Protein AF-A0A6I2W5H2-F1 (afdb_monomer_lite)

Secondary structure (DSSP, 8-state):
---EEEEEEEEEEE---SSHHHHHH-EEEEEEEEEE---HHHHHH---

Structure (mmCIF, N/CA/C/O backbone):
data_AF-A0A6I2W5H2-F1
#
_entry.id   AF-A0A6I2W5H2-F1
#
loop_
_atom_site.group_PDB
_atom_site.id
_atom_site.type_symbol
_atom_site.label_atom_id
_atom_site.label_alt_id
_atom_site.label_comp_id
_atom_site.label_asym_id
_atom_site.label_entity_id
_atom_site.label_seq_id
_atom_site.pdbx_PDB_ins_code
_atom_site.Cartn_x
_atom_site.Cartn_y
_atom_site.Cartn_z
_atom_site.occupancy
_atom_site.B_iso_or_equiv
_atom_site.auth_seq_id
_atom_site.auth_comp_id
_atom_site.auth_asym_id
_atom_site.auth_atom_id
_atom_site.pdbx_PDB_model_num
ATOM 1 N N . MET A 1 1 ? -20.150 9.184 7.256 1.00 57.25 1 MET A N 1
ATOM 2 C CA . MET A 1 1 ? -18.680 9.042 7.197 1.00 57.25 1 MET A CA 1
ATOM 3 C C . MET A 1 1 ? -18.380 7.558 7.284 1.00 57.25 1 MET A C 1
ATOM 5 O O . MET A 1 1 ? -18.994 6.913 8.121 1.00 57.25 1 MET A O 1
ATOM 9 N N . SER A 1 2 ? -17.580 7.019 6.361 1.00 84.69 2 SER A N 1
ATOM 10 C CA . SER A 1 2 ? -17.115 5.623 6.408 1.00 84.69 2 SER A CA 1
ATOM 11 C C . SER A 1 2 ? -15.874 5.560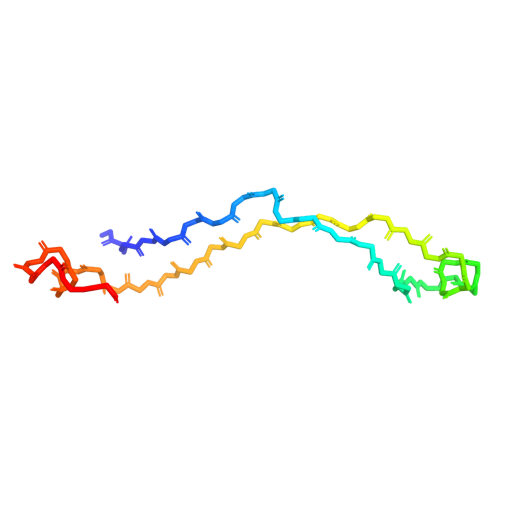 7.287 1.00 84.69 2 SER A C 1
ATOM 13 O O . SER A 1 2 ? -15.036 6.454 7.170 1.00 84.69 2 SER A O 1
ATOM 15 N N . ASP A 1 3 ? -15.741 4.527 8.118 1.00 93.94 3 ASP A N 1
ATOM 16 C CA . ASP A 1 3 ? -14.484 4.281 8.823 1.00 93.94 3 ASP A CA 1
ATOM 17 C C . ASP A 1 3 ? -13.408 3.840 7.812 1.00 93.94 3 ASP A C 1
ATOM 19 O O . ASP A 1 3 ? -13.717 3.375 6.702 1.00 93.94 3 ASP A O 1
ATOM 23 N N . GLN A 1 4 ? -12.139 4.042 8.175 1.00 95.25 4 GLN A N 1
ATOM 24 C CA . GLN A 1 4 ? -10.995 3.688 7.341 1.00 95.25 4 GLN A CA 1
ATOM 25 C C . GLN A 1 4 ? -9.807 3.212 8.180 1.00 95.25 4 GLN A C 1
ATOM 27 O O . GLN A 1 4 ? -9.567 3.718 9.276 1.0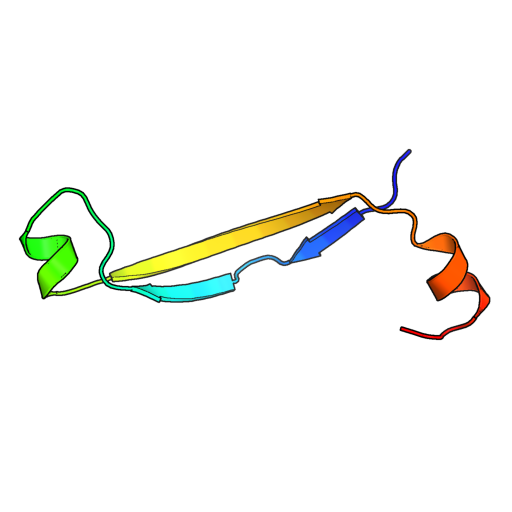0 95.25 4 GLN A O 1
ATOM 32 N N . ILE A 1 5 ? -9.027 2.293 7.615 1.00 95.38 5 ILE A N 1
ATOM 33 C CA . ILE A 1 5 ? -7.702 1.910 8.106 1.00 95.38 5 ILE A CA 1
ATOM 34 C C . ILE A 1 5 ? -6.679 2.392 7.081 1.00 95.38 5 ILE A C 1
ATOM 36 O O . ILE A 1 5 ? -6.739 2.005 5.912 1.00 95.38 5 ILE A O 1
ATOM 40 N N . ALA A 1 6 ? -5.754 3.244 7.519 1.00 97.12 6 ALA A N 1
ATOM 41 C CA . ALA A 1 6 ? -4.669 3.760 6.695 1.00 97.12 6 ALA A CA 1
ATOM 42 C C . ALA A 1 6 ? -3.341 3.130 7.124 1.00 97.12 6 ALA A C 1
ATOM 44 O O . ALA A 1 6 ? -2.963 3.201 8.294 1.00 97.12 6 ALA A O 1
ATOM 45 N N . ILE A 1 7 ? -2.633 2.537 6.166 1.00 97.75 7 ILE A N 1
ATOM 46 C CA . ILE A 1 7 ? -1.281 2.010 6.334 1.00 97.75 7 ILE A CA 1
ATOM 47 C C . ILE A 1 7 ? -0.367 2.851 5.453 1.00 97.75 7 ILE A C 1
ATOM 49 O O . ILE A 1 7 ? -0.503 2.836 4.231 1.00 97.75 7 ILE A O 1
ATOM 53 N N . THR A 1 8 ? 0.544 3.595 6.072 1.00 97.88 8 THR A N 1
ATOM 54 C CA . THR A 1 8 ? 1.438 4.520 5.368 1.00 97.88 8 THR A CA 1
ATOM 55 C C . THR A 1 8 ? 2.888 4.072 5.453 1.00 97.88 8 THR A C 1
ATOM 57 O O . THR A 1 8 ? 3.314 3.550 6.484 1.00 97.88 8 THR A O 1
ATOM 60 N N . GLY A 1 9 ? 3.664 4.337 4.406 1.00 97.25 9 GLY A N 1
ATOM 61 C CA . GLY A 1 9 ? 5.104 4.088 4.387 1.00 97.25 9 GLY A CA 1
ATOM 62 C C . GLY A 1 9 ? 5.479 2.613 4.260 1.00 97.25 9 GLY A C 1
ATOM 63 O O . GLY A 1 9 ? 6.588 2.235 4.646 1.00 97.25 9 GLY A O 1
ATOM 64 N N . ILE A 1 10 ? 4.592 1.774 3.710 1.00 97.56 10 ILE A N 1
ATOM 65 C CA . ILE A 1 10 ? 4.967 0.408 3.330 1.00 97.56 10 ILE A CA 1
ATOM 66 C C . ILE A 1 10 ? 6.106 0.542 2.331 1.00 97.56 10 ILE A C 1
ATOM 68 O O . ILE A 1 10 ? 5.9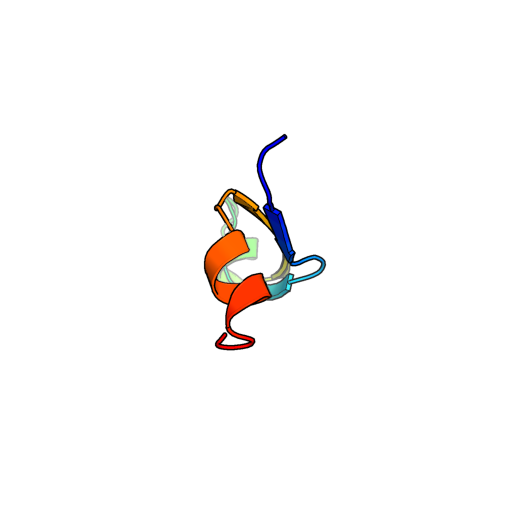58 1.238 1.332 1.00 97.56 10 ILE A O 1
ATOM 72 N N . SER A 1 11 ? 7.237 -0.099 2.601 1.00 97.56 11 SER A N 1
ATOM 73 C CA . SER A 1 11 ? 8.397 -0.069 1.717 1.00 97.56 11 SER A CA 1
ATOM 74 C C . SER A 1 11 ? 8.973 -1.463 1.532 1.00 97.56 11 SER A C 1
ATOM 76 O O . SER A 1 11 ? 8.905 -2.309 2.423 1.00 97.56 11 SER A O 1
ATOM 78 N N . GLY A 1 12 ? 9.519 -1.715 0.348 1.00 97.75 12 GLY A N 1
ATOM 79 C CA . GLY A 1 12 ? 10.126 -2.995 0.011 1.00 97.75 12 GLY A CA 1
ATOM 80 C C . GLY A 1 12 ? 10.936 -2.917 -1.272 1.00 97.75 12 GLY A C 1
ATOM 81 O O . GLY A 1 12 ? 10.724 -2.038 -2.105 1.00 97.75 12 GLY A O 1
ATOM 82 N N . PHE A 1 13 ? 11.874 -3.845 -1.431 1.00 97.94 13 PHE A N 1
ATOM 83 C CA . PHE A 1 13 ? 12.669 -3.959 -2.648 1.00 97.94 13 PHE A CA 1
ATOM 84 C C . PHE A 1 13 ? 11.960 -4.852 -3.670 1.00 97.94 13 PHE A C 1
ATOM 86 O O . PHE A 1 13 ? 11.457 -5.919 -3.314 1.00 97.94 13 PHE A O 1
ATOM 93 N N . GLY A 1 14 ? 11.927 -4.439 -4.936 1.00 96.81 14 GLY A N 1
ATOM 94 C CA . GLY A 1 14 ? 11.249 -5.178 -6.000 1.00 96.81 14 GLY A CA 1
ATOM 95 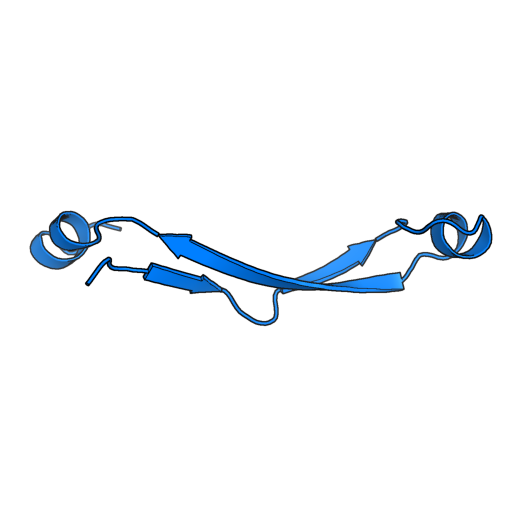C C . GLY A 1 14 ? 11.902 -5.009 -7.368 1.00 96.81 14 GLY A C 1
ATOM 96 O O . GLY A 1 14 ? 12.674 -4.085 -7.599 1.00 96.81 14 GLY A O 1
ATOM 97 N N . HIS A 1 15 ? 11.552 -5.901 -8.292 1.00 96.94 15 HIS A N 1
ATOM 98 C CA . HIS A 1 15 ? 12.075 -5.959 -9.664 1.00 96.94 15 HIS A CA 1
ATOM 99 C C . HIS A 1 15 ? 10.985 -5.610 -10.686 1.00 96.94 15 HIS A C 1
ATOM 101 O O . HIS A 1 15 ? 10.751 -6.320 -11.667 1.00 96.94 15 HIS A O 1
ATOM 107 N N . HIS A 1 16 ? 10.264 -4.527 -10.409 1.00 94.06 16 HIS A N 1
ATOM 108 C CA . HIS A 1 16 ? 9.211 -4.005 -11.271 1.00 94.06 16 HIS A CA 1
ATOM 109 C C . HIS A 1 16 ? 9.706 -2.766 -12.024 1.00 94.06 16 HIS A C 1
ATOM 111 O O . HIS A 1 16 ? 10.565 -2.032 -11.538 1.00 94.06 16 HIS A O 1
ATOM 117 N N . GLY A 1 17 ? 9.169 -2.546 -13.221 1.00 92.12 17 GLY A N 1
ATOM 118 C CA . GLY A 1 17 ? 9.585 -1.460 -14.104 1.00 92.12 17 GLY A CA 1
ATOM 119 C C . GLY A 1 17 ? 9.418 -1.833 -15.573 1.00 92.12 17 GLY A C 1
ATOM 120 O O . GLY A 1 17 ? 9.283 -3.012 -15.916 1.00 92.12 17 GLY A O 1
ATOM 121 N N . VAL A 1 18 ? 9.379 -0.823 -16.438 1.00 96.44 18 VAL A N 1
ATOM 122 C CA . VAL A 1 18 ? 9.240 -0.996 -17.893 1.00 96.44 18 VAL A CA 1
ATOM 123 C C . VAL A 1 18 ? 10.594 -1.322 -18.521 1.00 96.44 18 VAL A C 1
ATOM 125 O O . VAL A 1 18 ? 10.663 -2.086 -19.483 1.00 96.44 18 VAL A O 1
ATOM 128 N N . LEU A 1 19 ? 11.673 -0.769 -17.973 1.00 95.69 19 LEU A N 1
ATOM 129 C CA . LEU A 1 19 ? 13.021 -0.932 -18.490 1.00 95.69 19 LEU A CA 1
ATOM 130 C C . LEU A 1 19 ? 13.626 -2.260 -18.027 1.00 95.69 19 LEU A C 1
ATOM 132 O O . LEU A 1 19 ? 13.431 -2.712 -16.899 1.00 95.69 19 LEU A O 1
ATOM 136 N N . GLU A 1 20 ? 14.434 -2.869 -18.891 1.00 93.62 20 GLU A N 1
ATOM 137 C CA . GLU A 1 20 ? 15.172 -4.093 -18.562 1.00 93.62 20 GLU A CA 1
ATOM 138 C C . GLU A 1 20 ? 16.085 -3.892 -17.343 1.00 93.62 20 GLU A C 1
ATOM 140 O O . GLU A 1 20 ? 16.140 -4.745 -16.459 1.00 93.62 20 GLU A O 1
ATOM 145 N N . SER A 1 21 ? 16.723 -2.723 -17.234 1.00 94.50 21 SER A N 1
ATOM 146 C CA . SER A 1 21 ? 17.571 -2.373 -16.094 1.00 94.50 21 SER A CA 1
ATOM 147 C C . SER A 1 21 ? 16.810 -2.350 -14.767 1.00 94.50 21 SER A C 1
ATOM 149 O O . SER A 1 21 ? 17.373 -2.790 -13.769 1.00 94.50 21 SER A O 1
ATOM 151 N N . GLU A 1 22 ? 15.554 -1.895 -14.741 1.00 94.19 22 GLU A N 1
ATOM 152 C CA . GLU A 1 22 ? 14.716 -1.876 -13.532 1.00 94.19 22 GLU A CA 1
ATOM 153 C C . GLU A 1 22 ? 14.376 -3.296 -13.076 1.00 94.19 22 GLU A C 1
ATOM 155 O O . GLU A 1 22 ? 14.406 -3.610 -11.889 1.00 94.19 22 GLU A O 1
ATOM 160 N N . ARG A 1 23 ? 14.102 -4.187 -14.032 1.00 93.94 23 ARG A N 1
ATOM 161 C CA . ARG A 1 23 ? 13.780 -5.591 -13.753 1.00 93.94 23 ARG A CA 1
ATOM 162 C C . ARG A 1 23 ? 15.009 -6.381 -13.310 1.00 93.94 23 ARG A C 1
ATOM 164 O O . ARG A 1 23 ? 14.887 -7.277 -12.484 1.00 93.94 23 ARG A O 1
ATOM 171 N N . VAL A 1 24 ? 16.191 -6.055 -13.829 1.00 95.75 24 VAL A N 1
ATOM 172 C CA . VAL A 1 24 ? 17.445 -6.734 -13.468 1.00 95.75 24 VAL A CA 1
ATOM 173 C C . VAL A 1 24 ? 17.991 -6.233 -12.134 1.00 95.75 24 VAL A C 1
ATOM 175 O O . VAL A 1 24 ? 18.276 -7.040 -11.254 1.00 95.75 24 VAL A O 1
ATOM 178 N N . HIS A 1 25 ? 18.118 -4.918 -11.957 1.00 96.81 25 HIS A N 1
ATOM 179 C CA . HIS A 1 25 ? 18.751 -4.353 -10.764 1.00 96.81 25 HIS A CA 1
ATOM 180 C C . HIS A 1 25 ? 17.781 -4.189 -9.600 1.00 96.81 25 HIS A C 1
ATOM 182 O O . HIS A 1 25 ? 18.225 -4.224 -8.460 1.00 96.81 25 HIS A O 1
ATOM 188 N N . GLY A 1 26 ? 16.483 -4.045 -9.875 1.00 96.88 26 GLY A N 1
ATOM 189 C CA . GLY A 1 26 ? 15.478 -3.745 -8.866 1.00 96.88 26 GLY A CA 1
ATOM 190 C C . GLY A 1 26 ? 15.602 -2.334 -8.291 1.00 96.88 26 GLY A C 1
ATOM 191 O O . GLY A 1 26 ? 16.521 -1.575 -8.605 1.00 96.88 26 GLY A O 1
ATOM 192 N N . GLN A 1 27 ? 14.635 -1.970 -7.456 1.00 97.81 27 GLN A N 1
ATOM 193 C CA . GLN A 1 27 ? 14.589 -0.693 -6.745 1.00 97.81 27 GLN A CA 1
ATOM 194 C C . GLN A 1 27 ? 13.686 -0.777 -5.508 1.00 97.81 27 GLN A C 1
ATOM 196 O O . GLN A 1 27 ? 12.917 -1.726 -5.339 1.00 97.81 27 GLN A O 1
ATOM 201 N N . ASN A 1 28 ? 13.776 0.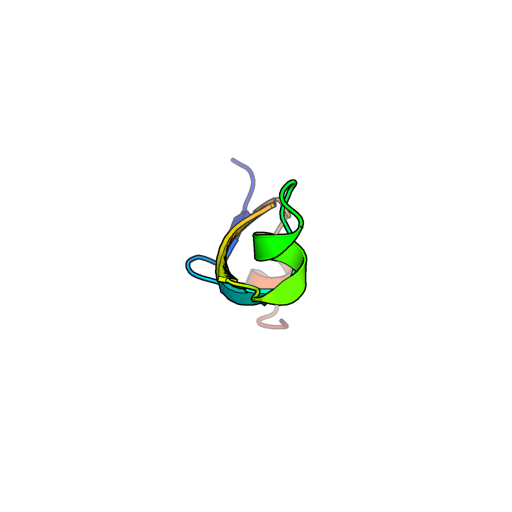230 -4.636 1.00 97.88 28 ASN A N 1
ATOM 202 C CA . ASN A 1 28 ? 12.846 0.383 -3.522 1.00 97.88 28 ASN A CA 1
ATOM 203 C C . ASN A 1 28 ? 11.512 0.942 -4.023 1.00 97.88 28 ASN A C 1
ATOM 205 O O . ASN A 1 28 ? 11.477 1.967 -4.702 1.00 97.88 28 ASN A O 1
ATOM 209 N N . PHE A 1 29 ? 10.423 0.297 -3.627 1.00 97.62 29 PHE A N 1
ATOM 210 C CA . PHE A 1 29 ? 9.056 0.753 -3.823 1.00 97.62 29 PHE A CA 1
ATOM 211 C C . PHE A 1 29 ? 8.464 1.160 -2.486 1.00 97.62 29 PHE A C 1
ATOM 213 O O . PHE A 1 29 ? 8.756 0.541 -1.460 1.00 97.62 29 PHE A O 1
ATOM 220 N N . SER A 1 30 ? 7.597 2.167 -2.515 1.00 97.75 30 SER A N 1
ATOM 221 C CA . SER A 1 30 ? 6.765 2.524 -1.377 1.00 97.75 30 SER A CA 1
ATOM 222 C C . SER A 1 30 ? 5.301 2.624 -1.771 1.00 97.75 30 SER A C 1
ATOM 224 O O . SER A 1 30 ? 4.983 3.010 -2.897 1.00 97.75 30 SER A O 1
ATOM 226 N N . ALA A 1 31 ? 4.417 2.303 -0.836 1.00 97.75 31 ALA A N 1
ATOM 227 C CA . ALA A 1 31 ? 2.982 2.396 -1.026 1.00 97.75 31 ALA A CA 1
ATOM 228 C C . ALA A 1 31 ? 2.285 2.842 0.260 1.00 97.75 31 ALA A C 1
ATOM 230 O O . ALA A 1 31 ? 2.663 2.445 1.364 1.00 97.75 31 ALA A O 1
ATOM 231 N N . ASP A 1 32 ? 1.218 3.609 0.073 1.00 98.38 32 ASP A N 1
ATOM 232 C CA . ASP A 1 32 ? 0.235 3.904 1.103 1.00 98.38 32 ASP A CA 1
ATOM 233 C C . ASP A 1 32 ? -1.072 3.205 0.719 1.00 98.38 32 ASP A C 1
ATOM 235 O O . ASP A 1 32 ? -1.487 3.222 -0.444 1.00 98.38 32 ASP A O 1
ATOM 239 N N . VAL A 1 33 ? -1.718 2.566 1.690 1.00 97.69 33 VAL A N 1
ATOM 240 C CA . VAL A 1 33 ? -2.932 1.770 1.488 1.00 97.69 33 VAL A CA 1
ATOM 241 C C . VAL A 1 33 ? -4.025 2.293 2.406 1.00 97.69 33 VAL A C 1
ATOM 243 O O . VAL A 1 33 ? -3.825 2.425 3.610 1.00 97.69 33 VAL A O 1
ATOM 246 N N . THR A 1 34 ? -5.198 2.574 1.840 1.00 97.44 34 THR A N 1
ATOM 247 C CA . THR A 1 34 ? -6.403 2.928 2.602 1.00 97.44 34 THR A CA 1
ATOM 248 C C . THR A 1 34 ? -7.481 1.883 2.357 1.00 97.44 34 THR A C 1
ATOM 250 O O . THR A 1 34 ? -7.861 1.636 1.212 1.00 97.44 34 THR A O 1
ATOM 253 N N . ILE A 1 35 ? -7.975 1.277 3.434 1.00 96.12 35 ILE A N 1
ATOM 254 C CA . ILE A 1 35 ? -9.046 0.280 3.414 1.00 96.12 35 ILE A CA 1
ATOM 255 C C . ILE A 1 35 ? -10.288 0.918 4.029 1.00 96.12 35 ILE A C 1
ATOM 257 O O . ILE A 1 35 ? -10.245 1.381 5.166 1.00 96.12 35 ILE A O 1
ATOM 261 N N . PHE A 1 36 ? -11.393 0.923 3.287 1.00 96.31 36 PHE A N 1
ATOM 262 C CA . PHE A 1 36 ? -12.692 1.386 3.774 1.00 96.31 36 PHE A CA 1
ATOM 263 C C . PHE A 1 36 ? -13.518 0.187 4.233 1.00 96.31 36 PHE A C 1
ATOM 265 O O . PHE A 1 36 ? -13.826 -0.703 3.440 1.00 96.31 36 PHE A O 1
ATOM 272 N N . LEU A 1 37 ? -13.861 0.164 5.516 1.00 93.56 37 LEU A N 1
ATOM 273 C CA . LEU A 1 37 ? -14.644 -0.890 6.162 1.00 93.56 37 LEU A CA 1
ATOM 274 C C . LEU A 1 37 ? -15.322 -0.327 7.412 1.00 93.56 37 LEU A C 1
ATOM 276 O O . LEU A 1 37 ? -14.912 0.711 7.909 1.00 93.56 37 LEU A O 1
ATOM 280 N N . ASN A 1 38 ? -16.349 -1.000 7.925 1.00 93.62 38 ASN A N 1
ATOM 281 C CA . ASN A 1 38 ? -16.990 -0.622 9.186 1.00 93.62 38 ASN A CA 1
ATOM 282 C C . ASN A 1 38 ? -16.194 -1.207 10.362 1.00 93.62 38 ASN A C 1
ATOM 284 O O . ASN A 1 38 ? -16.063 -2.428 10.448 1.00 93.62 38 ASN A O 1
ATOM 288 N N . THR A 1 39 ? -15.691 -0.363 11.265 1.00 92.31 39 THR A N 1
ATOM 289 C CA . THR A 1 39 ? -14.862 -0.792 12.409 1.00 92.31 39 THR A CA 1
ATOM 290 C C . THR A 1 39 ? -15.635 -0.867 13.726 1.00 92.31 39 THR A C 1
ATOM 292 O O . THR A 1 39 ? -15.058 -1.185 14.764 1.00 92.31 39 THR A O 1
ATOM 295 N N . ARG A 1 40 ? -16.954 -0.632 13.703 1.00 92.12 40 ARG A N 1
ATOM 296 C CA . ARG A 1 40 ? -17.807 -0.597 14.900 1.00 92.12 40 ARG A CA 1
ATOM 297 C C . ARG A 1 40 ? -17.732 -1.875 15.730 1.00 92.12 40 ARG A C 1
ATOM 299 O O . ARG A 1 40 ? -17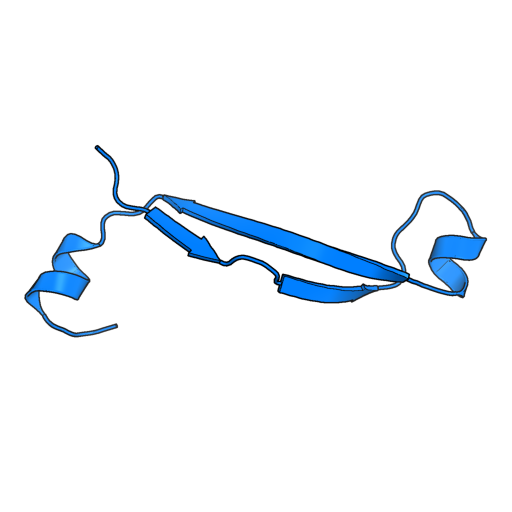.570 -1.782 16.937 1.00 92.12 40 ARG A O 1
ATOM 306 N N . ALA A 1 41 ? -17.836 -3.043 15.096 1.00 92.25 41 ALA A N 1
ATOM 307 C CA . ALA A 1 41 ? -17.839 -4.321 15.811 1.00 92.25 41 ALA A CA 1
ATOM 308 C C . ALA A 1 41 ? -16.517 -4.567 16.560 1.00 92.25 41 ALA A C 1
ATOM 310 O O . ALA A 1 41 ? -16.540 -4.959 17.725 1.00 92.25 41 ALA A O 1
ATOM 311 N N . ALA A 1 42 ? -15.383 -4.262 15.920 1.00 91.19 42 ALA A N 1
ATOM 312 C CA . ALA A 1 42 ? -14.067 -4.341 16.552 1.00 91.19 42 ALA A CA 1
ATOM 313 C C . ALA A 1 42 ? -13.946 -3.339 17.716 1.00 91.19 42 ALA A C 1
ATOM 315 O O . ALA A 1 42 ? -13.491 -3.692 18.796 1.00 91.19 42 ALA A O 1
ATOM 316 N N . GLY A 1 43 ? -14.445 -2.108 17.542 1.00 91.38 43 GLY A N 1
ATOM 317 C CA . GLY A 1 43 ? -14.430 -1.089 18.598 1.00 91.38 43 GLY A CA 1
ATOM 318 C C . GLY A 1 43 ? -15.341 -1.385 19.798 1.00 91.38 43 GLY A C 1
ATOM 319 O O . GLY A 1 43 ? -15.058 -0.923 20.898 1.00 91.38 43 GLY A O 1
ATOM 320 N N . GLU A 1 44 ? -16.433 -2.130 19.607 1.00 94.69 44 GLU A N 1
ATOM 321 C CA . GLU A 1 44 ? -17.357 -2.517 20.687 1.00 94.69 44 GLU A CA 1
ATOM 322 C C . GLU A 1 44 ? -16.871 -3.740 21.477 1.00 94.69 44 GLU A C 1
ATOM 324 O O . GLU A 1 44 ? -17.147 -3.840 22.672 1.00 94.69 44 GLU A O 1
ATOM 329 N N . SER A 1 45 ? -16.179 -4.670 20.816 1.00 95.12 45 SER A N 1
ATOM 330 C CA . SER A 1 45 ? -15.734 -5.935 21.416 1.00 95.12 45 SER A CA 1
ATOM 331 C C . SER A 1 45 ? -14.283 -5.928 21.901 1.00 95.12 45 SER A C 1
ATOM 333 O O . SER A 1 45 ? -13.937 -6.784 22.711 1.00 95.12 45 SER A O 1
ATOM 335 N N . ASP A 1 46 ? -13.465 -4.977 21.435 1.00 88.94 46 ASP A N 1
ATOM 336 C CA . ASP A 1 46 ? -12.000 -4.975 21.595 1.00 88.94 46 ASP A CA 1
ATOM 337 C C . ASP A 1 46 ? -11.336 -6.260 21.051 1.00 88.94 46 ASP A C 1
ATOM 339 O O . ASP A 1 46 ? -10.260 -6.665 21.486 1.00 88.94 46 ASP A O 1
ATOM 343 N N . ASP A 1 47 ? -12.001 -6.914 20.092 1.00 83.81 47 ASP A N 1
ATOM 344 C CA . ASP A 1 47 ? -11.520 -8.089 19.364 1.00 83.81 47 ASP A CA 1
ATOM 345 C C . ASP A 1 47 ? -11.089 -7.657 17.951 1.00 83.81 47 ASP A C 1
ATOM 347 O O . ASP A 1 47 ? -11.884 -7.070 17.203 1.00 83.81 47 ASP A O 1
ATOM 351 N N . LEU A 1 48 ? -9.811 -7.883 17.623 1.00 81.12 48 LEU A N 1
ATOM 352 C CA . LEU A 1 48 ? -9.116 -7.378 16.427 1.00 81.12 48 LEU A CA 1
ATOM 353 C C . LEU A 1 48 ? -8.818 -8.480 15.407 1.00 81.12 48 LEU A C 1
ATOM 355 O O . LEU A 1 48 ? -8.231 -9.514 15.799 1.00 81.12 48 LEU A O 1
#

Sequence (48 aa):
MSDQIAITGISGFGHHGVLESERVHGQNFSADVTIFLNTRAAGESDDL

Radius of gyration: 17.32 Å; chains: 1; bounding box: 37×17×40 Å

Foldseek 3Di:
DFDKDKDFFDKDWAQDDPDPCCNVVTDMDTDIDMDTDHCVVCVVPVPD

pLDDT: mean 93.96, std 6.52, range [57.25, 98.38]